Protein AF-A0A3P6T097-F1 (afdb_monomer_lite)

pLDDT: mean 71.47, std 7.84, range [50.22, 83.81]

Radius of gyration: 14.83 Å; chains: 1; bounding box: 32×22×41 Å

Structure (mmCIF, N/CA/C/O backbone):
data_AF-A0A3P6T097-F1
#
_entry.id   AF-A0A3P6T097-F1
#
loop_
_atom_site.group_PDB
_atom_site.id
_atom_site.type_symbol
_atom_site.label_atom_id
_atom_site.label_alt_id
_atom_site.label_comp_id
_atom_site.label_asym_id
_atom_site.label_entity_id
_atom_site.label_seq_id
_atom_site.pdbx_PDB_ins_code
_atom_site.Cartn_x
_atom_site.Cartn_y
_atom_site.Cartn_z
_atom_site.occupancy
_atom_site.B_iso_or_equiv
_atom_site.auth_seq_id
_atom_site.auth_comp_id
_atom_site.auth_asym_id
_atom_site.auth_atom_id
_atom_site.pdbx_PDB_model_num
ATOM 1 N N . MET A 1 1 ? 9.437 -5.909 -17.666 1.00 65.31 1 MET A N 1
ATOM 2 C CA . MET A 1 1 ? 8.823 -4.633 -17.235 1.00 65.31 1 MET A CA 1
ATOM 3 C C . MET A 1 1 ? 7.614 -4.863 -16.332 1.00 65.31 1 MET A C 1
ATOM 5 O O . MET A 1 1 ? 7.700 -4.496 -15.172 1.00 65.31 1 MET A O 1
ATOM 9 N N . VAL A 1 2 ? 6.553 -5.541 -16.793 1.00 69.75 2 VAL A N 1
ATOM 10 C CA . VAL A 1 2 ? 5.351 -5.818 -15.970 1.00 69.75 2 VAL A CA 1
ATOM 11 C C . VAL A 1 2 ? 5.669 -6.596 -14.684 1.00 69.75 2 VAL A C 1
ATOM 13 O O . VAL A 1 2 ? 5.197 -6.219 -13.622 1.00 69.75 2 VAL A O 1
ATOM 16 N N . PHE A 1 3 ? 6.541 -7.611 -14.742 1.00 74.56 3 PHE A N 1
ATOM 17 C CA . PHE A 1 3 ? 6.945 -8.383 -13.555 1.00 74.56 3 PHE A CA 1
ATOM 18 C C . PHE A 1 3 ? 7.658 -7.534 -12.485 1.00 74.56 3 PHE A C 1
ATOM 20 O O . PHE A 1 3 ? 7.342 -7.639 -11.306 1.00 74.56 3 PHE A O 1
ATOM 27 N N . CYS A 1 4 ? 8.572 -6.643 -12.893 1.00 71.12 4 CYS A N 1
ATOM 28 C CA . CYS A 1 4 ? 9.230 -5.703 -11.977 1.00 71.12 4 CYS A CA 1
ATOM 29 C C . CYS A 1 4 ? 8.225 -4.735 -11.351 1.00 71.12 4 CYS A C 1
ATOM 31 O O . CYS A 1 4 ? 8.332 -4.417 -10.174 1.00 71.12 4 CYS A O 1
ATOM 33 N N . LEU A 1 5 ? 7.242 -4.296 -12.136 1.00 73.00 5 LEU A N 1
ATOM 34 C CA . LEU A 1 5 ? 6.201 -3.383 -11.684 1.00 73.00 5 LEU A CA 1
ATOM 35 C C . LEU A 1 5 ? 5.334 -4.047 -10.609 1.00 73.00 5 LEU A C 1
ATOM 37 O O . LEU A 1 5 ? 5.193 -3.485 -9.531 1.00 73.00 5 LEU A O 1
ATOM 41 N N . VAL A 1 6 ? 4.875 -5.279 -10.859 1.00 73.31 6 VAL A N 1
ATOM 42 C CA . VAL A 1 6 ? 4.111 -6.088 -9.895 1.00 73.31 6 VAL A CA 1
ATOM 43 C C . VAL A 1 6 ? 4.919 -6.360 -8.626 1.00 73.31 6 VAL A C 1
ATOM 45 O O . VAL A 1 6 ? 4.388 -6.213 -7.529 1.00 73.31 6 VAL A O 1
ATOM 48 N N . ALA A 1 7 ? 6.203 -6.707 -8.756 1.00 77.81 7 ALA A N 1
ATOM 49 C CA . ALA A 1 7 ? 7.078 -6.963 -7.613 1.00 77.81 7 ALA A CA 1
ATOM 50 C C . ALA A 1 7 ? 7.280 -5.714 -6.737 1.00 77.81 7 ALA A C 1
ATOM 52 O O . ALA A 1 7 ? 7.238 -5.817 -5.513 1.00 77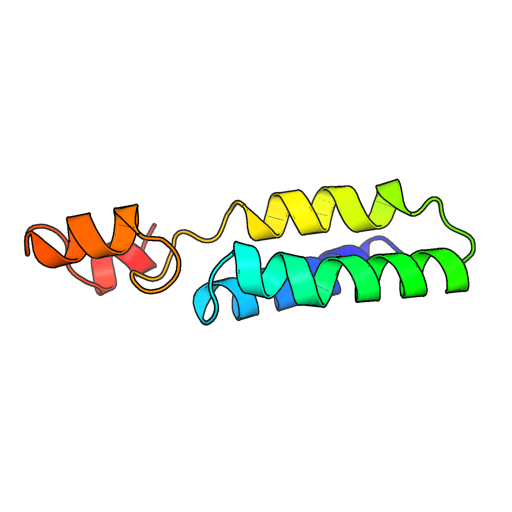.81 7 ALA A O 1
ATOM 53 N N . VAL A 1 8 ? 7.457 -4.540 -7.353 1.00 75.75 8 VAL A N 1
ATOM 54 C CA . VAL A 1 8 ? 7.594 -3.258 -6.644 1.00 75.75 8 VAL A CA 1
ATOM 55 C C . VAL A 1 8 ? 6.272 -2.839 -6.003 1.00 75.75 8 VAL A C 1
ATOM 57 O O . VAL A 1 8 ? 6.259 -2.428 -4.850 1.00 75.75 8 VAL A O 1
ATOM 60 N N . THR A 1 9 ? 5.138 -2.973 -6.692 1.00 73.50 9 THR A N 1
ATOM 61 C CA . THR A 1 9 ? 3.838 -2.655 -6.084 1.00 73.50 9 THR A CA 1
ATOM 62 C C . THR A 1 9 ? 3.500 -3.599 -4.937 1.00 73.50 9 THR A C 1
ATOM 64 O O . THR A 1 9 ? 3.037 -3.131 -3.907 1.00 73.50 9 THR A O 1
ATOM 67 N N . ALA A 1 10 ? 3.782 -4.899 -5.066 1.00 73.06 10 ALA A N 1
ATOM 68 C CA . ALA A 1 10 ? 3.506 -5.875 -4.014 1.00 73.06 10 ALA A CA 1
ATOM 69 C C . ALA A 1 10 ? 4.366 -5.635 -2.764 1.00 73.06 10 ALA A C 1
ATOM 71 O O . ALA A 1 10 ? 3.859 -5.719 -1.647 1.00 73.06 10 ALA A O 1
ATOM 72 N N . SER A 1 11 ? 5.648 -5.289 -2.935 1.00 75.44 11 SER A N 1
ATOM 73 C CA . SER A 1 11 ? 6.518 -4.951 -1.804 1.00 75.44 11 SER A CA 1
ATOM 74 C C . SER A 1 11 ? 6.087 -3.656 -1.114 1.00 75.44 11 SER A C 1
ATOM 76 O O . SER A 1 11 ? 6.097 -3.591 0.115 1.00 75.44 11 SER A O 1
ATOM 78 N N . ILE A 1 12 ? 5.638 -2.658 -1.882 1.00 73.56 12 ILE A N 1
ATOM 79 C CA . ILE A 1 12 ? 5.087 -1.411 -1.342 1.00 73.56 12 ILE A CA 1
ATOM 80 C C . ILE A 1 12 ? 3.786 -1.679 -0.588 1.00 73.56 12 ILE A C 1
ATOM 82 O O . ILE A 1 12 ? 3.663 -1.210 0.537 1.00 73.56 12 ILE A O 1
ATOM 86 N N . THR A 1 13 ? 2.844 -2.455 -1.131 1.00 72.31 13 THR A N 1
ATOM 87 C CA . THR A 1 13 ? 1.592 -2.809 -0.437 1.00 72.31 13 THR A CA 1
ATOM 88 C C . THR A 1 13 ? 1.874 -3.473 0.907 1.00 72.31 13 THR A C 1
ATOM 90 O O . THR A 1 13 ? 1.319 -3.054 1.916 1.00 72.31 13 THR A O 1
ATOM 93 N N . PHE A 1 14 ? 2.817 -4.417 0.952 1.00 71.62 14 PHE A N 1
ATOM 94 C CA . PHE A 1 14 ? 3.209 -5.075 2.200 1.00 71.62 14 PHE A CA 1
ATOM 95 C C . PHE A 1 14 ? 3.879 -4.112 3.197 1.00 71.62 14 P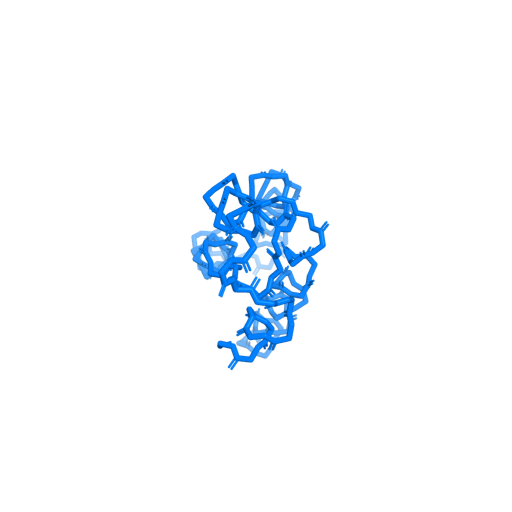HE A C 1
ATOM 97 O O . PHE A 1 14 ? 3.666 -4.212 4.398 1.00 71.62 14 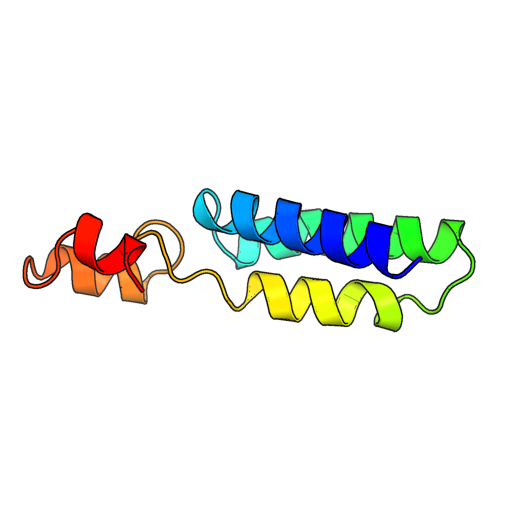PHE A O 1
ATOM 104 N N . MET A 1 15 ? 4.669 -3.144 2.721 1.00 68.94 15 MET A N 1
ATOM 105 C CA . MET A 1 15 ? 5.240 -2.080 3.564 1.00 68.94 15 MET A CA 1
ATOM 106 C C . MET A 1 15 ? 4.187 -1.069 4.047 1.00 68.94 15 MET A C 1
ATOM 108 O O . MET A 1 15 ? 4.302 -0.556 5.159 1.00 68.94 15 MET A O 1
ATOM 112 N N . THR A 1 16 ? 3.154 -0.804 3.242 1.00 69.12 16 THR A N 1
ATOM 113 C CA . THR A 1 16 ? 2.065 0.144 3.549 1.00 69.12 16 THR A CA 1
ATOM 114 C C . THR A 1 16 ? 1.162 -0.371 4.676 1.00 69.12 16 THR A C 1
ATOM 116 O O . THR A 1 16 ? 0.475 0.390 5.343 1.00 69.12 16 THR A O 1
ATOM 119 N N . GLU A 1 17 ? 1.196 -1.669 4.951 1.00 66.31 17 GLU A N 1
ATOM 120 C CA . GLU A 1 17 ? 0.504 -2.258 6.098 1.00 66.31 17 GLU A CA 1
ATOM 121 C C . GLU A 1 17 ? 1.142 -1.840 7.435 1.00 66.31 17 GLU A C 1
ATOM 123 O O . GLU A 1 17 ? 0.449 -1.637 8.433 1.00 66.31 17 GLU A O 1
ATOM 128 N N . PHE A 1 18 ? 2.468 -1.665 7.453 1.00 63.56 18 PHE A N 1
ATOM 129 C CA . PHE A 1 18 ? 3.229 -1.280 8.646 1.00 63.56 18 PHE A CA 1
ATOM 130 C C . PHE A 1 18 ? 3.382 0.240 8.804 1.00 63.56 18 PHE A C 1
ATOM 132 O O . PHE A 1 18 ? 3.659 0.714 9.908 1.00 63.56 18 PHE A O 1
ATOM 139 N N . ALA A 1 19 ? 3.215 1.007 7.724 1.00 64.88 19 ALA A N 1
ATOM 140 C CA . ALA A 1 19 ? 3.427 2.451 7.682 1.00 64.88 19 ALA A CA 1
ATOM 141 C C . ALA A 1 19 ? 2.255 3.162 6.997 1.00 64.88 19 ALA A C 1
ATOM 143 O O . ALA A 1 19 ? 1.784 2.718 5.957 1.00 64.88 19 ALA A O 1
ATOM 144 N N . SER A 1 20 ? 1.810 4.300 7.540 1.00 67.25 20 SER A N 1
ATOM 145 C CA . SER A 1 20 ? 0.623 4.999 7.029 1.00 67.25 20 SER A CA 1
ATOM 146 C C . SER A 1 20 ? 0.690 5.264 5.518 1.00 67.25 20 SER A C 1
ATOM 148 O O . SER A 1 20 ? 1.732 5.646 4.983 1.00 67.25 20 SER A O 1
ATOM 150 N N . ASN A 1 21 ? -0.443 5.124 4.828 1.00 67.81 21 ASN A N 1
ATOM 151 C CA . ASN A 1 21 ? -0.556 5.240 3.365 1.00 67.81 21 ASN A CA 1
ATOM 152 C C . ASN A 1 21 ? 0.060 6.540 2.818 1.00 67.81 21 ASN A C 1
ATOM 154 O O . ASN A 1 21 ? 0.672 6.562 1.751 1.00 67.81 21 ASN A O 1
ATOM 158 N N . VAL A 1 22 ? -0.058 7.626 3.587 1.00 69.38 22 VAL A N 1
ATOM 159 C CA . VAL A 1 22 ? 0.499 8.945 3.256 1.00 69.38 22 VAL A CA 1
ATOM 160 C C . VAL A 1 22 ? 2.020 8.980 3.437 1.00 69.38 22 VAL A C 1
ATOM 162 O O . VAL A 1 22 ? 2.724 9.562 2.609 1.00 69.38 22 VAL A O 1
ATOM 165 N N . SER A 1 23 ? 2.548 8.341 4.486 1.00 70.69 23 SER A N 1
ATOM 166 C CA . SER A 1 23 ? 3.992 8.232 4.720 1.00 70.69 23 SER A CA 1
ATOM 167 C C . SER A 1 23 ? 4.655 7.376 3.644 1.00 70.69 23 SER A C 1
ATOM 169 O O . SER A 1 23 ? 5.650 7.791 3.050 1.00 70.69 23 SER A O 1
ATOM 171 N N . THR A 1 24 ? 4.044 6.240 3.317 1.00 72.69 24 THR A N 1
ATOM 172 C CA . THR A 1 24 ? 4.527 5.319 2.289 1.00 72.69 24 THR A CA 1
ATOM 173 C C . THR A 1 24 ? 4.468 5.969 0.904 1.00 72.69 24 THR A C 1
ATOM 175 O O . THR A 1 24 ? 5.472 5.998 0.196 1.00 72.69 24 THR A O 1
ATOM 178 N N . GLY A 1 25 ? 3.363 6.630 0.543 1.00 73.19 25 GLY A N 1
ATOM 179 C CA . GLY A 1 25 ? 3.271 7.382 -0.713 1.00 73.19 25 GLY A CA 1
ATOM 180 C C . GLY A 1 25 ? 4.348 8.466 -0.848 1.00 73.19 25 GLY A C 1
ATOM 181 O O . GLY A 1 25 ? 4.990 8.574 -1.890 1.00 73.19 25 GLY A O 1
ATOM 182 N N . SER A 1 26 ? 4.619 9.219 0.221 1.00 74.56 26 SER A N 1
ATOM 183 C CA . SER A 1 26 ? 5.614 10.303 0.208 1.00 74.56 26 SER A CA 1
ATOM 184 C C . SER A 1 26 ? 7.051 9.809 -0.002 1.00 74.56 26 SER A C 1
ATOM 186 O O . SER A 1 26 ? 7.867 10.528 -0.575 1.00 74.56 26 SER A O 1
ATOM 188 N N . VAL A 1 27 ? 7.363 8.585 0.432 1.00 80.25 27 VAL A N 1
ATOM 189 C CA . VAL A 1 27 ? 8.685 7.964 0.251 1.00 80.25 27 VAL A CA 1
ATOM 190 C C . VAL A 1 27 ? 8.789 7.272 -1.107 1.00 80.25 27 VAL A C 1
ATOM 192 O O . VAL A 1 27 ? 9.778 7.448 -1.815 1.00 80.25 27 VAL A O 1
ATOM 195 N N . PHE A 1 28 ? 7.777 6.499 -1.504 1.00 77.81 28 PHE A N 1
ATOM 196 C CA . PHE A 1 28 ? 7.874 5.622 -2.671 1.00 77.81 28 PHE A CA 1
ATOM 197 C C . PHE A 1 28 ? 7.552 6.306 -4.004 1.00 77.81 28 PHE A C 1
ATOM 199 O O . PHE A 1 28 ? 8.169 5.962 -5.010 1.00 77.81 28 PHE A O 1
ATOM 206 N N . ILE A 1 29 ? 6.660 7.302 -4.043 1.00 81.56 29 ILE A N 1
ATOM 207 C CA . ILE A 1 29 ? 6.359 8.058 -5.273 1.00 81.56 29 ILE A CA 1
ATOM 208 C C . ILE A 1 29 ? 7.625 8.673 -5.910 1.00 81.56 29 ILE A C 1
ATOM 210 O O . ILE A 1 29 ? 7.848 8.426 -7.098 1.00 81.56 29 ILE A O 1
ATOM 214 N N . PRO A 1 30 ? 8.492 9.415 -5.186 1.00 81.38 30 PRO A N 1
ATOM 215 C CA . PRO A 1 30 ? 9.700 9.987 -5.791 1.00 81.38 30 PRO A CA 1
ATOM 216 C C . PRO A 1 30 ? 10.725 8.923 -6.228 1.00 81.38 30 PRO A C 1
ATOM 218 O O . PRO A 1 30 ? 11.397 9.094 -7.248 1.00 81.38 30 PRO A O 1
ATOM 221 N N . ILE A 1 31 ? 10.812 7.791 -5.520 1.00 83.81 31 ILE A N 1
ATOM 222 C CA . ILE A 1 31 ? 11.679 6.657 -5.895 1.00 83.81 31 ILE A CA 1
ATOM 223 C C . ILE A 1 31 ? 11.209 6.043 -7.220 1.00 83.81 31 ILE A C 1
ATOM 225 O O . ILE A 1 31 ? 11.996 5.764 -8.120 1.00 83.81 31 ILE A O 1
ATOM 229 N N . VAL A 1 32 ? 9.902 5.860 -7.374 1.00 80.75 32 VAL A N 1
ATOM 230 C CA . VAL A 1 32 ? 9.313 5.264 -8.574 1.00 80.75 32 VAL A CA 1
ATOM 231 C C . VAL A 1 32 ? 9.407 6.212 -9.776 1.00 80.75 32 VAL A C 1
ATOM 233 O O . VAL A 1 32 ? 9.644 5.748 -10.891 1.00 80.75 32 VAL A O 1
ATOM 236 N N . LEU A 1 33 ? 9.297 7.529 -9.562 1.00 82.38 33 LEU A N 1
ATOM 237 C CA . LEU A 1 33 ? 9.540 8.533 -10.606 1.00 82.38 33 LEU A CA 1
ATOM 238 C C . LEU A 1 33 ? 10.982 8.489 -11.127 1.00 82.38 33 LEU A C 1
ATOM 240 O O . LEU A 1 33 ? 11.189 8.434 -12.336 1.00 82.38 33 LEU A O 1
ATOM 244 N N . THR A 1 34 ? 11.966 8.473 -10.226 1.00 82.25 34 THR A N 1
ATOM 245 C CA . THR A 1 34 ? 13.394 8.428 -10.599 1.00 82.25 34 THR A CA 1
ATOM 246 C C . THR A 1 34 ? 13.768 7.123 -11.302 1.00 82.25 34 THR A C 1
ATOM 248 O O . THR A 1 34 ? 14.547 7.125 -12.260 1.00 82.25 34 THR A O 1
ATOM 251 N N . ILE A 1 35 ? 13.157 6.004 -10.901 1.00 81.19 35 ILE A N 1
ATOM 252 C CA . ILE A 1 35 ? 13.271 4.739 -11.629 1.00 81.19 35 ILE A CA 1
ATOM 253 C C . ILE A 1 35 ? 12.670 4.884 -13.031 1.00 81.19 35 ILE A C 1
ATOM 255 O O . ILE A 1 35 ? 13.342 4.532 -13.991 1.00 81.19 35 ILE A O 1
ATOM 259 N N . ALA A 1 36 ? 11.459 5.433 -13.177 1.00 80.50 36 ALA A N 1
ATOM 260 C CA . ALA A 1 36 ? 10.806 5.602 -14.478 1.00 80.50 36 ALA A CA 1
ATOM 261 C C . ALA A 1 36 ? 11.625 6.465 -15.457 1.00 80.50 36 ALA A C 1
ATOM 263 O O . ALA A 1 36 ? 11.756 6.096 -16.627 1.00 80.50 36 ALA A O 1
ATOM 264 N N . GLU A 1 37 ? 12.233 7.551 -14.968 1.00 82.50 37 GLU A N 1
ATOM 265 C CA . GLU A 1 37 ? 13.167 8.379 -15.743 1.00 82.50 37 GLU A CA 1
ATOM 266 C C . GLU A 1 37 ? 14.396 7.582 -16.199 1.00 82.50 37 GLU A C 1
ATO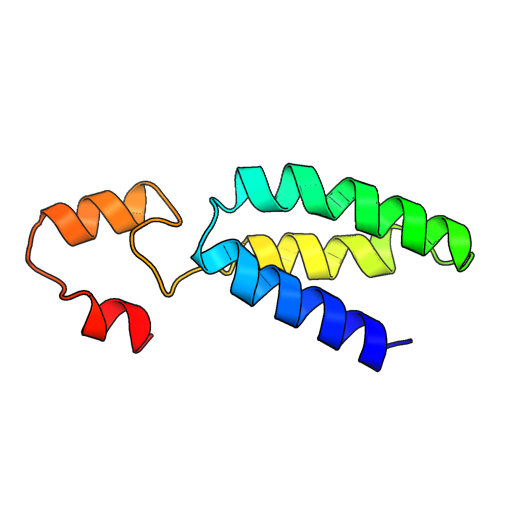M 268 O O . GLU A 1 37 ? 14.794 7.678 -17.359 1.00 82.50 37 GLU A O 1
ATOM 273 N N . SER A 1 38 ? 14.943 6.729 -15.327 1.00 82.69 38 SER A N 1
ATOM 274 C CA . SER A 1 38 ? 16.123 5.903 -15.625 1.00 82.69 38 SER A CA 1
ATOM 275 C C . SER A 1 38 ? 15.868 4.832 -16.692 1.00 82.69 38 SER A C 1
ATOM 277 O O . SER A 1 38 ? 16.790 4.442 -17.404 1.00 82.69 38 SER A O 1
ATOM 279 N N . ILE A 1 39 ? 14.628 4.347 -16.820 1.00 83.00 39 ILE A N 1
ATOM 280 C CA . ILE A 1 39 ? 14.221 3.378 -17.857 1.00 83.00 39 ILE A CA 1
ATOM 281 C C . ILE A 1 39 ? 13.610 4.051 -19.098 1.00 83.00 39 ILE A C 1
ATOM 283 O O . ILE A 1 39 ? 13.146 3.346 -19.992 1.00 83.00 39 ILE A O 1
ATOM 287 N N . HIS A 1 40 ? 13.615 5.389 -19.176 1.00 80.81 40 HIS A N 1
ATOM 288 C CA . HIS A 1 40 ? 12.999 6.176 -20.254 1.00 80.81 40 HIS A CA 1
ATOM 289 C C . HIS A 1 40 ? 11.519 5.834 -20.510 1.00 80.81 40 HIS A C 1
ATOM 291 O O . HIS A 1 40 ? 11.041 5.853 -21.645 1.00 80.81 40 HIS A O 1
ATOM 297 N N . VAL A 1 41 ? 10.773 5.524 -19.448 1.00 81.50 41 VAL A N 1
ATOM 298 C CA . VAL A 1 41 ? 9.331 5.252 -19.510 1.00 81.50 41 VAL A CA 1
ATOM 299 C C . VAL A 1 41 ? 8.572 6.448 -18.951 1.00 81.50 41 VAL A C 1
ATOM 301 O O . VAL A 1 41 ? 9.037 7.131 -18.042 1.00 81.50 41 VAL A O 1
ATOM 304 N N . HIS A 1 42 ? 7.368 6.690 -19.470 1.00 81.06 42 HIS A N 1
ATOM 305 C CA . HIS A 1 42 ? 6.502 7.738 -18.949 1.00 81.06 42 HIS A CA 1
ATOM 306 C C . HIS A 1 42 ? 6.248 7.532 -17.434 1.00 81.06 42 HIS A C 1
ATOM 308 O O . HIS A 1 42 ? 5.734 6.479 -17.045 1.00 81.06 42 HIS A O 1
ATOM 314 N N . PRO A 1 43 ? 6.542 8.518 -16.560 1.00 74.94 43 PRO A N 1
ATOM 315 C CA . PRO A 1 43 ? 6.486 8.354 -15.100 1.00 74.94 43 PRO A CA 1
ATOM 316 C C . PRO A 1 43 ? 5.105 7.933 -14.580 1.00 74.94 43 PRO A C 1
ATOM 318 O O . PRO A 1 43 ? 5.006 7.131 -13.655 1.00 74.94 43 PRO A O 1
ATOM 321 N N . LEU A 1 44 ? 4.036 8.391 -15.241 1.00 78.88 44 LEU A N 1
ATOM 322 C CA . LEU A 1 44 ? 2.658 7.949 -14.985 1.00 78.88 44 LEU A CA 1
ATOM 323 C C . LEU A 1 44 ? 2.455 6.431 -15.062 1.00 78.88 44 LEU A C 1
ATOM 325 O O . LEU A 1 44 ? 1.632 5.914 -14.320 1.00 78.88 44 LEU A O 1
ATOM 329 N N . THR A 1 45 ? 3.177 5.699 -15.913 1.00 77.25 45 THR A N 1
ATOM 330 C CA . THR A 1 45 ? 2.983 4.247 -16.074 1.00 77.25 45 THR A CA 1
ATOM 331 C C . THR A 1 45 ? 3.386 3.465 -14.821 1.00 77.25 45 THR A C 1
ATOM 333 O O . THR A 1 45 ? 2.844 2.395 -14.557 1.00 77.25 45 THR A O 1
ATOM 336 N N . LEU A 1 46 ? 4.325 4.005 -14.045 1.00 74.06 46 LEU A N 1
ATOM 337 C CA . LEU A 1 46 ? 4.865 3.400 -12.830 1.00 74.06 46 LEU A CA 1
ATOM 338 C C . LEU A 1 46 ? 4.251 4.024 -11.570 1.00 74.06 46 LEU A C 1
ATOM 340 O O . LEU A 1 46 ? 3.977 3.302 -10.614 1.00 74.06 46 LEU A O 1
ATOM 344 N N . SER A 1 47 ? 3.963 5.330 -11.578 1.00 77.75 47 SER A N 1
ATOM 345 C CA . SER A 1 47 ? 3.364 6.006 -10.425 1.00 77.75 47 SER A CA 1
ATOM 346 C C . SER A 1 47 ? 1.889 5.654 -10.223 1.00 77.75 47 SER A C 1
ATOM 348 O O . SER A 1 47 ? 1.521 5.350 -9.098 1.00 77.75 47 SER A O 1
ATOM 350 N N . LEU A 1 48 ? 1.055 5.601 -11.274 1.00 80.75 48 LEU A N 1
ATOM 351 C CA . LEU A 1 48 ? -0.378 5.257 -11.163 1.00 80.75 48 LEU A CA 1
ATOM 352 C C . LEU A 1 48 ? -0.644 3.989 -10.337 1.00 80.75 48 LEU A C 1
ATOM 354 O O . LEU A 1 48 ? -1.359 4.076 -9.340 1.00 80.75 48 LEU A O 1
ATOM 358 N N . PRO A 1 49 ? -0.087 2.821 -10.705 1.00 76.75 49 PRO A N 1
ATOM 359 C CA . PRO A 1 49 ? -0.347 1.589 -9.970 1.00 76.75 49 PRO A CA 1
ATOM 360 C C . PRO A 1 49 ? 0.215 1.623 -8.544 1.00 76.75 49 PRO A C 1
ATOM 362 O O . PRO A 1 49 ? -0.380 1.020 -7.659 1.00 76.75 49 PRO A O 1
ATOM 365 N N . VAL A 1 50 ? 1.297 2.365 -8.284 1.00 74.06 50 VAL A N 1
ATOM 366 C CA . VAL A 1 50 ? 1.858 2.539 -6.933 1.00 74.06 50 VAL A CA 1
ATOM 367 C C . VAL A 1 50 ? 0.954 3.408 -6.055 1.00 74.06 50 VAL A C 1
ATOM 369 O O . VAL A 1 50 ? 0.698 3.054 -4.907 1.00 74.06 50 VAL A O 1
ATOM 372 N N . THR A 1 51 ? 0.412 4.506 -6.584 1.00 76.00 51 THR A N 1
ATOM 373 C CA . THR A 1 51 ? -0.525 5.379 -5.855 1.00 76.00 51 THR A CA 1
ATOM 374 C C . THR A 1 51 ? -1.839 4.660 -5.558 1.00 76.00 51 THR A C 1
ATOM 376 O O . THR A 1 51 ? -2.401 4.792 -4.469 1.00 76.00 51 THR A O 1
ATOM 379 N N . VAL A 1 52 ? -2.313 3.861 -6.516 1.00 76.88 52 VAL A N 1
ATOM 380 C CA . VAL A 1 52 ? -3.485 3.000 -6.344 1.00 76.88 52 VAL A CA 1
ATOM 381 C C . VAL A 1 52 ? -3.196 1.935 -5.280 1.00 76.88 52 VAL A C 1
ATOM 383 O O . VAL A 1 52 ? -3.973 1.806 -4.342 1.00 76.88 52 VAL A O 1
ATOM 386 N N . ALA A 1 53 ? -2.047 1.257 -5.337 1.00 71.56 53 ALA A N 1
ATOM 387 C CA . ALA A 1 53 ? -1.635 0.263 -4.342 1.00 71.56 53 ALA A CA 1
ATOM 388 C C . ALA A 1 53 ? -1.495 0.842 -2.920 1.00 71.56 53 ALA A C 1
ATOM 390 O O . ALA A 1 53 ? -1.959 0.217 -1.970 1.00 71.56 53 ALA A O 1
ATOM 391 N N . CYS A 1 54 ? -0.943 2.054 -2.767 1.00 66.94 54 CYS A N 1
ATOM 392 C CA . CYS A 1 54 ? -0.893 2.767 -1.480 1.00 66.94 54 CYS A CA 1
ATOM 393 C C . CYS A 1 54 ? -2.286 3.085 -0.914 1.00 66.94 54 CYS A C 1
ATOM 395 O O . CYS A 1 54 ? -2.431 3.276 0.290 1.00 66.94 54 CYS A O 1
ATOM 397 N N . SER A 1 55 ? -3.313 3.165 -1.762 1.00 69.62 55 SER A N 1
ATOM 398 C CA . SER A 1 55 ? -4.683 3.457 -1.331 1.00 69.62 55 SER A CA 1
ATOM 399 C C . SER A 1 55 ? -5.435 2.213 -0.836 1.00 69.62 55 SER A C 1
ATOM 401 O O . SER A 1 55 ? -6.452 2.362 -0.167 1.00 69.62 55 SER A O 1
ATOM 403 N N . PHE A 1 56 ? -4.935 1.003 -1.124 1.00 63.34 56 PHE A N 1
ATOM 404 C CA . PHE A 1 56 ? -5.576 -0.283 -0.806 1.00 63.34 56 PHE A CA 1
ATOM 405 C C . PHE A 1 56 ? -5.016 -0.994 0.448 1.00 63.34 56 PHE A C 1
ATOM 407 O O . PHE A 1 56 ? -5.152 -2.207 0.570 1.00 63.34 56 PHE A O 1
ATOM 414 N N . ALA A 1 57 ? -4.396 -0.289 1.399 1.00 59.66 57 ALA A N 1
ATOM 415 C CA . ALA A 1 57 ? -3.937 -0.912 2.648 1.00 59.66 57 ALA A CA 1
ATOM 416 C C . ALA A 1 57 ? -5.094 -1.041 3.658 1.00 59.66 57 ALA A C 1
ATOM 418 O O . ALA A 1 57 ? -5.479 -0.057 4.297 1.00 59.66 57 ALA A O 1
ATOM 419 N N . PHE A 1 58 ? -5.664 -2.244 3.775 1.00 57.25 58 PHE A N 1
ATOM 420 C CA . PHE A 1 58 ? -6.849 -2.522 4.598 1.00 57.25 58 PHE A CA 1
ATOM 421 C C . PHE A 1 58 ? -6.614 -3.514 5.749 1.00 57.25 58 PHE A C 1
ATOM 423 O O . PHE A 1 58 ? -7.491 -3.619 6.606 1.00 57.25 58 PHE A O 1
ATOM 430 N N . MET A 1 59 ? -5.467 -4.200 5.838 1.00 58.03 59 MET A N 1
ATOM 431 C CA . MET A 1 59 ? -5.369 -5.386 6.703 1.00 58.03 59 MET A CA 1
ATOM 432 C C . MET A 1 59 ? -4.913 -5.073 8.142 1.00 58.03 59 MET A C 1
ATOM 434 O O . MET A 1 59 ? -5.139 -5.889 9.035 1.00 58.03 59 MET A O 1
ATOM 438 N N . LEU A 1 60 ? -4.334 -3.893 8.430 1.00 56.19 60 LEU A N 1
ATOM 439 C CA . LEU A 1 60 ? -3.873 -3.529 9.785 1.00 56.19 60 LEU A CA 1
ATOM 440 C C . LEU A 1 60 ? -4.515 -2.242 10.361 1.00 56.19 60 LEU A C 1
ATOM 442 O O . LEU A 1 60 ? -4.680 -1.242 9.654 1.00 56.19 60 LEU A O 1
ATOM 446 N N . PRO A 1 61 ? -4.829 -2.214 11.678 1.00 50.22 61 PRO A N 1
ATOM 447 C CA . PRO A 1 61 ? -5.473 -1.073 12.346 1.00 50.22 61 PRO A CA 1
ATOM 448 C C . PRO A 1 61 ? -4.575 0.171 12.445 1.00 50.22 61 PRO A C 1
ATOM 450 O O . PRO A 1 61 ? -5.070 1.280 12.622 1.00 50.22 61 PRO A O 1
ATOM 453 N N . MET A 1 62 ? -3.257 -0.003 12.305 1.00 55.12 62 MET A N 1
ATOM 454 C CA . MET A 1 62 ? -2.255 1.071 12.337 1.00 55.12 62 MET A CA 1
ATOM 455 C C . MET A 1 62 ? -2.208 1.910 11.050 1.00 55.12 62 MET A C 1
ATOM 457 O O . MET A 1 62 ? -1.653 3.008 11.061 1.00 55.12 62 MET A O 1
ATOM 461 N N . ALA A 1 63 ? -2.771 1.414 9.942 1.00 54.94 63 ALA A N 1
ATOM 462 C CA . ALA A 1 63 ? -2.582 2.019 8.625 1.00 54.94 63 ALA A CA 1
ATOM 463 C C . ALA A 1 63 ? -3.384 3.318 8.421 1.00 54.94 63 ALA A C 1
ATOM 465 O O . ALA A 1 63 ? -2.903 4.236 7.750 1.00 54.94 63 ALA A O 1
ATOM 466 N N . THR A 1 64 ? -4.589 3.436 9.000 1.00 61.97 64 THR A N 1
ATOM 467 C CA . THR A 1 64 ? -5.468 4.598 8.775 1.00 61.97 64 THR A CA 1
ATOM 468 C C . THR A 1 64 ? -6.339 4.969 9.994 1.00 61.97 64 THR A C 1
ATOM 470 O O . THR A 1 64 ? -6.813 4.083 10.707 1.00 61.97 64 THR A O 1
ATOM 473 N N . PRO A 1 65 ? -6.616 6.276 10.230 1.00 60.81 65 PRO A N 1
ATOM 474 C CA . PRO A 1 65 ? -7.433 6.744 11.359 1.00 60.81 65 PRO A CA 1
A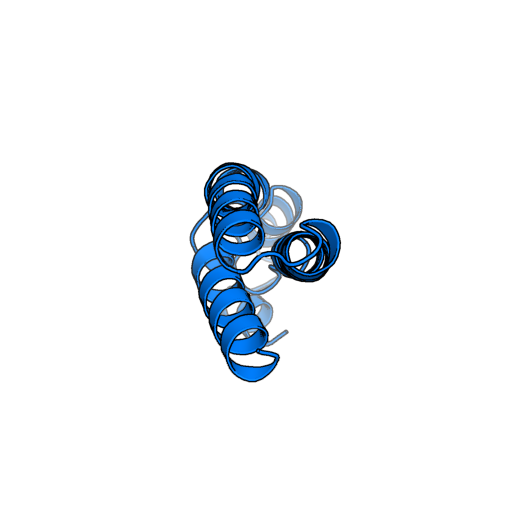TOM 475 C C . PRO A 1 65 ? -8.821 6.085 11.490 1.00 60.81 65 PRO A C 1
ATOM 477 O O . PRO A 1 65 ? -9.211 5.788 12.617 1.00 60.81 65 PRO A O 1
ATOM 480 N N . PRO A 1 66 ? -9.567 5.795 10.400 1.00 63.62 66 PRO A N 1
ATOM 481 C CA . PRO A 1 66 ? -10.839 5.079 10.496 1.00 63.62 66 PRO A CA 1
ATOM 482 C C . PRO A 1 66 ? -10.688 3.654 11.047 1.00 63.62 66 PRO A C 1
ATOM 484 O O . PRO A 1 66 ? -11.487 3.244 11.884 1.00 63.62 66 PRO A O 1
ATOM 487 N N . ASN A 1 67 ? -9.647 2.920 10.634 1.00 64.44 67 ASN A N 1
ATOM 488 C CA . ASN A 1 67 ? -9.401 1.542 11.075 1.00 64.44 67 ASN A CA 1
ATOM 489 C C . ASN A 1 67 ? -9.021 1.489 12.567 1.00 64.44 67 ASN A C 1
ATOM 491 O O . ASN A 1 67 ? -9.462 0.598 13.291 1.00 64.44 67 ASN A O 1
ATOM 495 N N . ALA A 1 68 ? -8.279 2.493 13.048 1.00 66.12 68 ALA A N 1
ATOM 496 C CA . ALA A 1 68 ? -7.966 2.661 14.466 1.00 66.12 68 ALA A CA 1
ATOM 497 C C . ALA A 1 68 ? -9.214 2.970 15.316 1.00 66.12 68 ALA A C 1
ATOM 499 O O . ALA A 1 68 ? -9.362 2.419 16.404 1.00 66.12 68 ALA A O 1
ATOM 500 N N . ILE A 1 69 ? -10.137 3.800 14.812 1.00 71.44 69 ILE A N 1
ATOM 501 C CA . ILE A 1 69 ? -11.397 4.126 15.504 1.00 71.44 69 ILE A CA 1
ATOM 502 C C . ILE A 1 69 ? -12.288 2.884 15.630 1.00 71.44 69 ILE A C 1
ATOM 504 O O . ILE A 1 69 ? -12.839 2.636 16.698 1.00 71.44 69 ILE A O 1
ATOM 508 N N . VAL A 1 70 ? -12.417 2.081 14.567 1.00 72.12 70 VAL A N 1
ATOM 509 C CA . VAL A 1 70 ? -13.223 0.847 14.598 1.00 72.12 70 VAL A CA 1
ATOM 510 C C . VAL A 1 70 ? -12.598 -0.193 15.529 1.00 72.12 70 VAL A C 1
ATOM 512 O O . VAL A 1 70 ? -13.321 -0.816 16.305 1.00 72.12 70 VAL A O 1
ATOM 515 N N . PHE A 1 71 ? -11.272 -0.333 15.536 1.00 69.62 71 PHE A N 1
ATOM 516 C CA . PHE A 1 71 ? -10.579 -1.204 16.487 1.00 69.62 71 PHE A CA 1
ATOM 517 C C . PHE A 1 71 ? -10.810 -0.777 17.953 1.00 69.62 71 PHE A C 1
ATOM 519 O O . PHE A 1 71 ? -11.033 -1.627 18.817 1.00 69.62 71 PHE A O 1
ATOM 526 N N . ASP A 1 72 ? -10.854 0.530 18.235 1.00 72.75 72 ASP A N 1
ATOM 527 C CA . ASP A 1 72 ? -11.112 1.067 19.582 1.00 72.75 72 ASP A CA 1
ATOM 528 C C . ASP A 1 72 ? -12.540 0.776 20.091 1.00 72.75 72 ASP A C 1
ATOM 530 O O . ASP A 1 72 ? -12.769 0.658 21.296 1.00 72.75 72 ASP A O 1
ATOM 534 N N . THR A 1 73 ? -13.504 0.536 19.191 1.00 78.81 73 THR A N 1
ATOM 535 C CA . THR A 1 73 ? -14.868 0.121 19.583 1.00 78.81 73 THR A CA 1
ATOM 536 C C . THR A 1 73 ? -14.943 -1.284 20.196 1.00 78.81 73 THR A C 1
ATOM 538 O O . THR A 1 73 ? -15.987 -1.649 20.738 1.00 78.81 73 THR A O 1
ATOM 541 N N . LYS A 1 74 ? -13.864 -2.085 20.127 1.00 72.12 74 LYS A N 1
ATOM 542 C CA . LYS A 1 74 ? -13.792 -3.504 20.546 1.00 72.12 74 LYS A CA 1
ATOM 543 C C . LYS A 1 74 ? -14.782 -4.445 19.846 1.00 72.12 74 LYS A C 1
ATOM 545 O O . LYS A 1 74 ? -14.934 -5.588 20.273 1.00 72.12 74 LYS A O 1
ATOM 550 N N . LEU A 1 75 ? -15.443 -3.987 18.784 1.00 75.12 75 LEU A N 1
ATOM 551 C CA . LEU A 1 75 ? -16.394 -4.786 18.010 1.00 75.12 75 LEU A CA 1
ATOM 552 C C . LEU A 1 75 ? -15.709 -5.699 16.987 1.00 75.12 75 LEU A C 1
ATOM 554 O O . LEU A 1 75 ? -16.308 -6.691 16.590 1.00 75.12 75 LEU A O 1
ATOM 558 N N . VAL A 1 76 ? -14.478 -5.373 16.574 1.00 73.31 76 VAL A N 1
ATOM 559 C CA . VAL A 1 76 ? -13.736 -6.094 15.530 1.00 73.31 76 VAL A CA 1
ATOM 560 C C . VAL A 1 76 ? -12.356 -6.479 16.059 1.00 73.31 76 VAL A C 1
ATOM 562 O O . VAL A 1 76 ? -11.606 -5.631 16.550 1.00 73.31 76 VAL A O 1
ATOM 565 N N . GLY A 1 77 ? -12.023 -7.768 15.996 1.00 70.69 77 GLY A N 1
ATOM 566 C CA . GLY A 1 77 ? -10.721 -8.283 16.427 1.00 70.69 77 GLY A CA 1
ATOM 567 C C . GLY A 1 77 ? -9.634 -8.103 15.363 1.00 70.69 77 GLY A C 1
ATOM 568 O O . GLY A 1 77 ? -9.917 -8.103 14.170 1.00 70.69 77 GLY A O 1
ATOM 569 N N . MET A 1 78 ? -8.362 -8.037 15.777 1.00 67.06 78 MET A N 1
ATOM 570 C CA . MET A 1 78 ? -7.220 -7.907 14.849 1.00 67.06 78 MET A CA 1
ATOM 571 C C . MET A 1 78 ? -7.207 -9.012 13.772 1.00 67.06 78 MET A C 1
ATOM 573 O O . MET A 1 78 ? -6.898 -8.742 12.617 1.00 67.06 78 MET A O 1
ATOM 577 N N . LEU A 1 79 ? -7.592 -10.243 14.134 1.00 67.50 79 LEU A N 1
ATOM 578 C CA . LEU A 1 79 ? -7.673 -11.374 13.201 1.00 67.50 79 LEU A CA 1
ATOM 579 C C . LEU A 1 79 ? -8.816 -11.248 12.179 1.00 67.50 79 LEU A C 1
ATOM 581 O O . LEU A 1 79 ? -8.677 -11.772 11.081 1.00 67.50 79 LEU A O 1
ATOM 585 N N . GLU A 1 80 ? -9.910 -10.548 12.499 1.00 68.44 80 GLU A N 1
ATOM 586 C CA . GLU A 1 80 ? -10.971 -10.264 11.520 1.00 68.44 80 GLU A CA 1
ATOM 587 C C . GLU A 1 80 ? -10.547 -9.186 10.520 1.00 68.44 80 GLU A C 1
ATOM 589 O O . GLU A 1 80 ? -10.907 -9.268 9.352 1.00 68.44 80 GLU A O 1
ATOM 594 N N . MET A 1 81 ? -9.736 -8.214 10.952 1.00 69.56 81 MET A N 1
ATOM 595 C CA . MET A 1 81 ? -9.206 -7.170 10.066 1.00 69.56 81 MET A CA 1
ATOM 596 C C . MET A 1 81 ? -8.173 -7.726 9.078 1.00 69.56 81 MET A C 1
ATOM 598 O O . MET A 1 81 ? -8.194 -7.372 7.906 1.00 69.56 81 MET A O 1
ATOM 602 N N . VAL A 1 82 ? -7.310 -8.642 9.533 1.00 64.56 82 VAL A N 1
ATOM 603 C CA . VAL A 1 82 ? -6.294 -9.302 8.688 1.00 64.56 82 VAL A CA 1
ATOM 604 C C . VAL A 1 82 ? -6.909 -10.341 7.737 1.00 64.56 82 VAL A C 1
ATOM 606 O O . VAL A 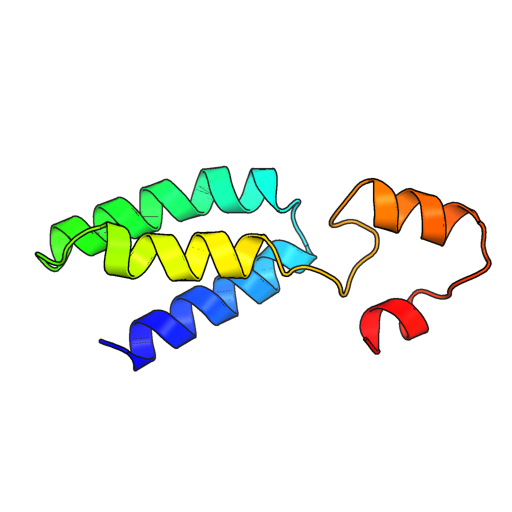1 82 ? -6.299 -10.713 6.740 1.00 64.56 82 VAL A O 1
ATOM 609 N N . SER A 1 83 ? -8.118 -10.818 8.038 1.00 58.78 83 SER A N 1
ATOM 610 C CA . SER A 1 83 ? -8.853 -11.802 7.236 1.00 58.78 83 SER A CA 1
ATOM 611 C C . SER A 1 83 ? -9.654 -11.189 6.068 1.00 58.78 83 SER A C 1
ATOM 613 O O . SER A 1 83 ? -10.348 -11.944 5.380 1.00 58.78 83 SER A O 1
ATOM 615 N N . GLN A 1 84 ? -9.620 -9.865 5.874 1.00 52.28 84 GLN A N 1
ATOM 616 C CA . GLN A 1 84 ? -10.342 -9.147 4.809 1.00 52.28 84 GLN A CA 1
ATOM 617 C C . GLN A 1 84 ? -9.596 -9.145 3.472 1.00 52.28 84 GLN A C 1
ATOM 619 O O . GLN A 1 84 ? -8.353 -9.000 3.475 1.00 52.28 84 GLN A O 1
#

InterPro domains:
  IPR001898 Solute carrier family 13 [PF00939] (4-81)
  IPR031312 Sodium/sulphate symporter, conserved site [PS01271] (54-70)

Secondary structure (DSSP, 8-state):
-HHHHHHHHHHHHHHHTTS-HHHHHHHHHHHHHHHHHHTT--HHHHHHHHHHHHHT--S-TTS-HHHHHHHHTTSS-HHHHHT-

Organism: Cylicostephanus goldi (NCBI:txid71465)

Foldseek 3Di:
DVVVLVVLLVVLLVVLLVPALVVSLVPVLVVLQVVCVVVVHDSCVRNVSNNVSSVPNFLHLVHDPVSVVVVVVVPDDSVNRNVD

Sequence (84 aa):
MVFCLVAVTASITFMTEFASNVSTGSVFIPIVLTIAESIHVHPLTLSLPVTVACSFAFMLPMATPPNAIVFDTKLVGMLEMVSQ